Protein AF-A0A1B9MBT5-F1 (afdb_monomer)

Sequence (160 aa):
METIFEVNYQNPIGDIDDDIDDELTPFQYALEELRRYAEPEFYIKLKGDYRVHFYIYADITACYEDIVKSVKRVKNNWAGKDDIWFCEQGSDFYFYYEIKDKGVELEYKKGPDVGIYNGKIPDMKLFISKLEYIQVWETLFKELSTLIEEKLNKKINLPF

Structure (mmCIF, N/CA/C/O backbone):
data_AF-A0A1B9MBT5-F1
#
_entry.id   AF-A0A1B9MBT5-F1
#
loop_
_atom_site.group_PDB
_atom_site.id
_atom_site.type_symbol
_atom_site.label_atom_id
_atom_site.label_alt_id
_a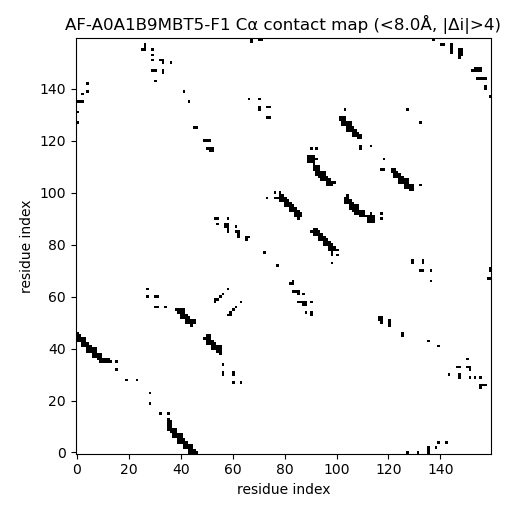tom_site.label_comp_id
_atom_site.label_asym_id
_atom_site.label_entity_id
_atom_site.label_seq_id
_atom_site.pdbx_PDB_ins_code
_atom_site.Cartn_x
_atom_site.Cartn_y
_atom_site.Cartn_z
_atom_site.occupancy
_atom_site.B_iso_or_equiv
_atom_site.auth_seq_id
_atom_site.auth_comp_id
_atom_site.auth_asym_id
_atom_site.auth_atom_id
_atom_site.pdbx_PDB_model_num
ATOM 1 N N . MET A 1 1 ? 4.391 -0.056 13.239 1.00 84.38 1 MET A N 1
ATOM 2 C CA . MET A 1 1 ? 4.566 -0.858 12.027 1.00 84.38 1 MET A CA 1
ATOM 3 C C . MET A 1 1 ? 5.858 -0.394 11.420 1.00 84.38 1 MET A C 1
ATOM 5 O O . MET A 1 1 ? 6.104 0.804 11.355 1.00 84.38 1 MET A O 1
ATOM 9 N N . GLU A 1 2 ? 6.707 -1.344 11.084 1.00 87.31 2 GLU A N 1
ATOM 10 C CA . GLU A 1 2 ? 7.988 -1.093 10.435 1.00 87.31 2 GLU A CA 1
ATOM 11 C C . GLU A 1 2 ? 7.857 -1.586 8.997 1.00 87.31 2 GLU A C 1
ATOM 13 O O . GLU A 1 2 ? 7.263 -2.642 8.772 1.00 87.31 2 GLU A O 1
ATOM 18 N N . THR A 1 3 ? 8.353 -0.816 8.036 1.00 90.44 3 THR A N 1
ATOM 19 C CA . THR A 1 3 ? 8.375 -1.214 6.628 1.00 90.44 3 THR A CA 1
ATOM 20 C C . THR A 1 3 ? 9.780 -1.614 6.235 1.00 90.44 3 THR A C 1
ATOM 22 O O . THR A 1 3 ? 10.740 -0.951 6.624 1.00 90.44 3 THR A O 1
ATOM 25 N N . ILE A 1 4 ? 9.896 -2.671 5.442 1.00 91.25 4 ILE A N 1
ATOM 26 C CA . ILE A 1 4 ? 11.162 -3.131 4.879 1.00 91.25 4 ILE A CA 1
ATOM 27 C C . ILE A 1 4 ? 10.973 -3.148 3.367 1.00 91.25 4 ILE A C 1
ATOM 29 O O . ILE A 1 4 ? 9.991 -3.709 2.883 1.00 91.25 4 ILE A O 1
ATOM 33 N N . PHE A 1 5 ? 11.883 -2.498 2.651 1.00 92.25 5 PHE A N 1
ATOM 34 C CA . PHE A 1 5 ? 11.887 -2.429 1.197 1.00 92.25 5 PHE A CA 1
ATOM 35 C C . PHE A 1 5 ? 13.235 -2.952 0.707 1.00 92.25 5 PHE A C 1
ATOM 37 O O . PHE A 1 5 ? 14.279 -2.384 1.030 1.00 92.25 5 PHE A O 1
ATOM 44 N N . GLU A 1 6 ? 13.212 -4.072 -0.004 1.00 90.75 6 GLU A N 1
ATOM 45 C CA . GLU A 1 6 ? 14.402 -4.753 -0.512 1.00 90.75 6 GLU A CA 1
ATOM 46 C C . GLU A 1 6 ? 14.350 -4.725 -2.036 1.00 90.75 6 GLU A C 1
ATOM 48 O O . GLU A 1 6 ? 13.319 -5.031 -2.621 1.00 90.75 6 GLU A O 1
ATOM 53 N N . VAL A 1 7 ? 15.440 -4.328 -2.696 1.00 89.31 7 VAL A N 1
ATOM 54 C CA . VAL A 1 7 ? 15.477 -4.198 -4.160 1.00 89.31 7 VAL A CA 1
ATOM 55 C C . VAL A 1 7 ? 16.476 -5.182 -4.738 1.00 89.31 7 VAL A C 1
ATOM 57 O O . VAL A 1 7 ? 17.683 -5.045 -4.529 1.00 89.31 7 VAL A O 1
ATOM 60 N N . ASN A 1 8 ? 15.978 -6.128 -5.531 1.00 87.69 8 ASN A N 1
ATOM 61 C CA . ASN A 1 8 ? 16.812 -7.016 -6.326 1.00 87.69 8 ASN A CA 1
ATOM 62 C C . ASN A 1 8 ? 16.890 -6.484 -7.758 1.00 87.69 8 ASN A C 1
ATOM 64 O O . ASN A 1 8 ? 15.897 -6.470 -8.479 1.00 87.69 8 ASN A O 1
ATOM 68 N N . TYR A 1 9 ? 18.061 -6.005 -8.180 1.00 87.62 9 TYR A N 1
ATOM 69 C CA . TYR A 1 9 ? 18.252 -5.542 -9.555 1.00 87.62 9 TYR A CA 1
ATOM 70 C C . TYR A 1 9 ? 18.433 -6.710 -10.513 1.00 87.62 9 TYR A C 1
ATOM 72 O O . TYR A 1 9 ? 19.142 -7.669 -10.204 1.00 87.62 9 TYR A O 1
ATOM 80 N N . GLN A 1 10 ? 17.883 -6.566 -11.714 1.00 83.75 10 GLN A N 1
ATOM 81 C CA . GLN A 1 10 ? 18.031 -7.558 -12.767 1.00 83.75 10 GLN A CA 1
ATOM 82 C C . GLN A 1 10 ? 18.357 -6.933 -14.117 1.00 83.75 10 GLN A C 1
ATOM 84 O O . GLN A 1 10 ? 18.128 -5.746 -14.361 1.00 83.75 10 GLN A O 1
ATOM 89 N N . ASN A 1 11 ? 18.945 -7.747 -14.995 1.00 79.75 11 ASN A N 1
ATOM 90 C CA . ASN A 1 11 ? 19.079 -7.371 -16.395 1.00 79.75 11 ASN A CA 1
ATOM 91 C C . ASN A 1 11 ? 17.683 -7.356 -17.028 1.00 79.75 11 ASN A C 1
ATOM 93 O O . ASN A 1 11 ? 16.907 -8.259 -16.723 1.00 79.75 11 ASN A O 1
ATOM 97 N N . PRO A 1 12 ? 17.378 -6.403 -17.926 1.00 76.25 12 PRO A N 1
ATOM 98 C CA . PRO A 1 12 ? 16.087 -6.350 -18.600 1.00 76.25 12 PRO A CA 1
ATOM 99 C C . PRO A 1 12 ? 15.768 -7.675 -19.291 1.00 76.25 12 PRO A C 1
ATOM 101 O O . PRO A 1 12 ? 16.498 -8.109 -20.184 1.00 76.25 12 PRO A O 1
ATOM 104 N N . ILE A 1 13 ? 14.683 -8.315 -18.853 1.00 67.25 13 ILE A N 1
ATOM 105 C CA . ILE A 1 13 ? 14.160 -9.552 -19.432 1.00 67.25 13 ILE A CA 1
ATOM 106 C C . ILE A 1 13 ? 12.984 -9.188 -20.342 1.00 67.25 13 ILE A C 1
ATOM 108 O O . ILE A 1 13 ? 12.040 -8.549 -19.887 1.00 67.25 13 ILE A O 1
ATOM 112 N N . GLY A 1 14 ? 13.046 -9.609 -21.609 1.00 65.12 14 GLY A N 1
ATOM 113 C CA . GLY A 1 14 ? 11.941 -9.490 -22.567 1.00 65.12 14 GLY A CA 1
ATOM 114 C C . GLY A 1 14 ? 11.575 -8.058 -22.968 1.00 65.12 14 GLY A C 1
ATOM 115 O O . GLY A 1 14 ? 12.214 -7.088 -22.546 1.00 65.12 14 GLY A O 1
ATOM 116 N N . ASP A 1 15 ? 10.554 -7.946 -23.814 1.00 60.31 15 ASP A N 1
ATOM 117 C CA . ASP A 1 15 ? 9.872 -6.689 -24.130 1.00 60.31 15 ASP A CA 1
ATOM 118 C C . ASP A 1 15 ? 8.811 -6.376 -23.060 1.00 60.31 15 ASP A C 1
ATOM 120 O O . ASP A 1 15 ? 8.490 -7.229 -22.232 1.00 60.31 15 ASP A O 1
ATOM 124 N N . ILE A 1 16 ? 8.337 -5.126 -23.016 1.00 64.12 16 ILE A N 1
ATOM 125 C CA . ILE A 1 16 ? 7.160 -4.783 -22.201 1.00 64.12 16 ILE A CA 1
ATOM 126 C C . ILE A 1 16 ? 5.999 -5.616 -22.748 1.00 64.12 16 ILE A C 1
ATOM 128 O O . ILE A 1 16 ? 5.914 -5.779 -23.961 1.00 64.12 16 ILE A O 1
ATOM 132 N N . ASP A 1 17 ? 5.163 -6.173 -21.872 1.00 60.34 17 ASP A N 1
ATOM 133 C CA . ASP A 1 17 ? 3.951 -6.853 -22.322 1.00 60.34 17 ASP A CA 1
ATOM 134 C C . ASP A 1 17 ? 3.127 -5.867 -23.164 1.00 60.34 17 ASP A C 1
ATOM 136 O O . ASP A 1 17 ? 2.778 -4.787 -22.688 1.00 60.34 17 ASP A O 1
ATOM 140 N N . ASP A 1 18 ? 2.885 -6.186 -24.435 1.00 56.16 18 ASP A N 1
ATOM 141 C CA . ASP A 1 18 ? 2.123 -5.305 -25.326 1.00 56.16 18 ASP A CA 1
ATOM 142 C C . ASP A 1 18 ? 0.642 -5.224 -24.893 1.00 56.16 18 ASP A C 1
ATOM 144 O O . ASP A 1 18 ? -0.076 -4.334 -25.347 1.00 56.16 18 ASP A O 1
ATOM 148 N N . ASP A 1 19 ? 0.211 -6.107 -23.981 1.00 58.59 19 ASP A N 1
ATOM 149 C CA . ASP A 1 19 ? -1.137 -6.179 -23.414 1.00 58.59 19 ASP A CA 1
ATOM 150 C C . ASP A 1 19 ? -1.272 -5.434 -22.062 1.00 58.59 19 ASP A C 1
ATOM 152 O O . ASP A 1 19 ? -2.140 -5.771 -21.251 1.00 58.59 19 ASP A O 1
ATOM 156 N N . ILE A 1 20 ? -0.434 -4.423 -21.772 1.00 66.38 20 ILE A N 1
ATOM 157 C CA . ILE A 1 20 ? -0.670 -3.575 -20.590 1.00 66.38 20 ILE A CA 1
ATOM 158 C C . ILE A 1 20 ? -2.024 -2.870 -20.730 1.00 66.38 20 ILE A C 1
ATOM 160 O O . ILE A 1 20 ? -2.256 -2.130 -21.682 1.00 66.38 20 ILE A O 1
ATOM 164 N N . ASP A 1 21 ? -2.874 -3.065 -19.723 1.00 65.62 21 ASP A N 1
ATOM 165 C CA . ASP A 1 21 ? -4.208 -2.480 -19.622 1.00 65.62 21 ASP A CA 1
ATOM 166 C C . ASP A 1 21 ? -4.191 -0.949 -19.816 1.00 65.62 21 ASP A C 1
ATOM 168 O O . ASP A 1 21 ? -3.487 -0.221 -19.108 1.00 65.62 21 ASP A O 1
ATOM 172 N N . ASP A 1 22 ? -4.992 -0.472 -20.774 1.00 67.62 22 ASP A N 1
ATOM 173 C CA . ASP A 1 22 ? -5.180 0.943 -21.121 1.00 67.62 22 ASP A CA 1
ATOM 174 C C . ASP A 1 22 ? -5.743 1.789 -19.958 1.00 67.62 22 ASP A C 1
ATOM 176 O O . ASP A 1 22 ? -5.686 3.023 -19.992 1.00 67.62 22 ASP A O 1
ATOM 180 N N . GLU A 1 23 ? -6.295 1.149 -18.923 1.00 79.75 23 GLU A N 1
ATOM 181 C CA . GLU A 1 23 ? -6.905 1.811 -17.766 1.00 79.75 23 GLU A CA 1
ATOM 182 C C . GLU A 1 23 ? -5.910 2.132 -16.633 1.00 79.75 23 GLU A C 1
ATOM 184 O O . GLU A 1 23 ? -6.276 2.800 -15.660 1.00 79.75 23 GLU A O 1
ATOM 189 N N . LEU A 1 24 ? -4.639 1.723 -16.743 1.00 86.44 24 LEU A N 1
ATOM 190 C CA . LEU A 1 24 ? -3.653 1.976 -15.691 1.00 86.44 24 LEU A CA 1
ATOM 191 C C . LEU A 1 24 ? -3.348 3.473 -15.510 1.00 86.44 24 LEU A C 1
ATOM 193 O O . LEU A 1 24 ? -3.194 4.263 -16.444 1.00 86.44 24 LEU A O 1
ATOM 197 N N . THR A 1 25 ? -3.166 3.889 -14.257 1.00 90.44 25 THR A N 1
ATOM 198 C CA . THR A 1 25 ? -2.653 5.234 -13.969 1.00 90.44 25 THR A CA 1
ATOM 199 C C . THR A 1 25 ? -1.188 5.376 -14.405 1.00 90.44 25 THR A C 1
ATOM 201 O O . THR A 1 25 ? -0.458 4.384 -14.466 1.00 90.44 25 THR A O 1
ATOM 204 N N . PRO A 1 26 ? -0.669 6.607 -14.604 1.00 91.44 26 PRO A N 1
ATOM 205 C CA . PRO A 1 26 ? 0.748 6.813 -14.920 1.00 91.44 26 PRO A CA 1
ATOM 206 C C . PRO A 1 26 ? 1.719 6.178 -13.913 1.00 91.44 26 PRO A C 1
ATOM 208 O O . PRO A 1 26 ? 2.834 5.816 -14.281 1.00 91.44 26 PRO A O 1
ATOM 211 N N . PHE A 1 27 ? 1.307 6.044 -12.646 1.00 92.81 27 PHE A N 1
ATOM 212 C CA . PHE A 1 27 ? 2.099 5.352 -11.632 1.00 92.81 27 PHE A CA 1
ATOM 213 C C . PHE A 1 27 ? 2.110 3.839 -11.861 1.00 92.81 27 PHE A C 1
ATOM 215 O O . PHE A 1 27 ? 3.184 3.248 -11.850 1.00 92.81 27 PHE A O 1
ATOM 222 N N . GLN A 1 28 ? 0.948 3.223 -12.095 1.00 92.19 28 GLN A N 1
ATOM 223 C CA . GLN A 1 28 ? 0.850 1.787 -12.374 1.00 92.19 28 GLN A CA 1
ATOM 224 C C . GLN A 1 28 ? 1.595 1.412 -13.662 1.00 92.19 28 GLN A C 1
ATOM 226 O O . GLN A 1 28 ? 2.371 0.466 -13.651 1.00 92.19 28 GLN A O 1
ATOM 231 N N . TYR A 1 29 ? 1.486 2.213 -14.726 1.00 91.25 29 TYR A N 1
ATOM 232 C CA . TYR A 1 29 ? 2.285 2.017 -15.941 1.00 91.25 29 TYR A CA 1
ATOM 233 C C . TYR A 1 29 ? 3.791 2.034 -15.675 1.00 91.25 29 TYR A C 1
ATOM 235 O O . TYR A 1 29 ? 4.527 1.165 -16.134 1.00 91.25 29 TYR A O 1
ATOM 243 N N . ALA A 1 30 ? 4.269 3.032 -14.927 1.00 92.19 30 ALA A N 1
ATOM 244 C CA . ALA A 1 30 ? 5.684 3.118 -14.590 1.00 92.19 30 ALA A CA 1
ATOM 245 C C . ALA A 1 30 ? 6.134 1.957 -13.687 1.00 92.19 30 ALA A C 1
ATOM 247 O O . ALA A 1 30 ? 7.287 1.533 -13.764 1.00 92.19 30 ALA A O 1
ATOM 248 N N . LEU A 1 31 ? 5.234 1.432 -12.851 1.00 92.00 31 LEU A N 1
ATOM 249 C CA . LEU A 1 31 ? 5.487 0.251 -12.037 1.00 92.00 31 LEU A CA 1
ATOM 250 C C . LEU A 1 31 ? 5.631 -1.008 -12.906 1.00 92.00 31 LEU A C 1
ATOM 252 O O . LEU A 1 31 ? 6.598 -1.744 -12.727 1.00 92.00 31 LEU A O 1
ATOM 256 N N . GLU A 1 32 ? 4.757 -1.212 -13.892 1.00 90.19 32 GLU A N 1
ATOM 257 C CA . GLU A 1 32 ? 4.870 -2.336 -14.833 1.00 90.19 32 GLU A CA 1
ATOM 258 C C . GLU A 1 32 ? 6.148 -2.261 -15.678 1.00 90.19 32 GLU A C 1
ATOM 260 O O . GLU A 1 32 ? 6.869 -3.248 -15.821 1.00 90.19 32 GLU A O 1
ATOM 265 N N . GLU A 1 33 ? 6.523 -1.076 -16.164 1.00 90.25 33 GLU A N 1
ATOM 266 C CA . GLU A 1 33 ? 7.801 -0.905 -16.865 1.00 90.25 33 GLU A CA 1
ATOM 267 C C . GLU A 1 33 ? 9.014 -1.199 -15.968 1.00 90.25 33 GLU A C 1
ATOM 269 O O . GLU A 1 33 ? 10.020 -1.753 -16.429 1.00 90.25 33 GLU A O 1
ATOM 274 N N . LEU A 1 34 ? 8.932 -0.841 -14.681 1.00 91.81 34 LEU A N 1
ATOM 275 C CA . LEU A 1 34 ? 10.013 -1.045 -13.722 1.00 91.81 34 LEU A CA 1
ATOM 276 C C . LEU A 1 34 ? 10.324 -2.535 -13.516 1.00 91.81 34 LEU A C 1
ATOM 278 O O . LEU A 1 34 ? 11.483 -2.869 -13.256 1.00 91.81 34 LEU A O 1
ATOM 282 N N . ARG A 1 35 ? 9.340 -3.425 -13.688 1.00 90.00 35 ARG A N 1
ATOM 283 C CA . ARG A 1 35 ? 9.484 -4.888 -13.561 1.00 90.00 35 ARG A CA 1
ATOM 284 C C . ARG A 1 35 ? 10.627 -5.472 -14.383 1.00 90.00 35 ARG A C 1
ATOM 286 O O . ARG A 1 35 ? 11.228 -6.477 -14.010 1.00 90.00 35 ARG A O 1
ATOM 293 N N . ARG A 1 36 ? 10.996 -4.814 -15.482 1.00 87.31 36 ARG A N 1
ATOM 294 C CA . ARG A 1 36 ? 12.133 -5.225 -16.317 1.00 87.31 36 ARG A CA 1
ATOM 295 C C . ARG A 1 36 ? 13.473 -5.055 -15.604 1.00 87.31 36 ARG A C 1
ATOM 297 O O . ARG A 1 36 ? 14.412 -5.780 -15.893 1.00 87.31 36 ARG A O 1
ATOM 304 N N . TYR A 1 37 ? 13.587 -4.099 -14.692 1.00 90.25 37 TYR A N 1
ATOM 305 C CA . TYR A 1 37 ? 14.871 -3.654 -14.145 1.00 90.25 37 TYR A CA 1
ATOM 306 C C . TYR A 1 37 ? 15.080 -4.045 -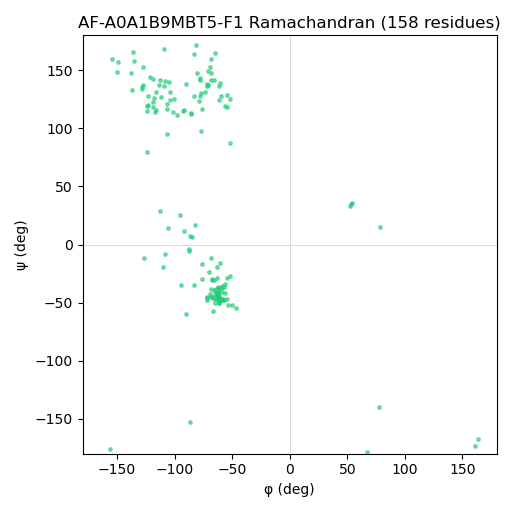12.684 1.00 90.25 37 TYR A C 1
ATOM 308 O O . TYR A 1 37 ? 16.218 -4.031 -12.199 1.00 90.25 37 TYR A O 1
ATOM 316 N N . ALA A 1 38 ? 14.002 -4.359 -11.971 1.00 90.31 38 ALA A N 1
ATOM 317 C CA . ALA A 1 38 ? 14.050 -4.706 -10.565 1.00 90.31 38 ALA A CA 1
ATOM 318 C C . ALA A 1 38 ? 12.941 -5.694 -10.191 1.00 90.31 38 ALA A C 1
ATOM 320 O O . ALA A 1 38 ? 11.908 -5.762 -10.844 1.00 90.31 38 ALA A O 1
ATOM 321 N N . GLU A 1 39 ? 13.169 -6.417 -9.102 1.00 88.69 39 GLU A N 1
ATOM 322 C CA . GLU A 1 39 ? 12.174 -7.186 -8.361 1.00 88.69 39 GLU A CA 1
ATOM 323 C C . GLU A 1 39 ? 12.209 -6.708 -6.906 1.00 88.69 39 GLU A C 1
ATOM 325 O O . GLU A 1 39 ? 12.907 -7.290 -6.069 1.00 88.69 39 GLU A O 1
ATOM 330 N N . PRO A 1 40 ? 11.563 -5.566 -6.608 1.00 89.00 40 PRO A N 1
ATOM 331 C CA . PRO A 1 40 ? 11.455 -5.084 -5.252 1.00 89.00 40 PRO A CA 1
ATOM 332 C C . PRO A 1 40 ? 10.494 -5.969 -4.459 1.00 89.00 40 PRO A C 1
ATOM 334 O O . PRO A 1 40 ? 9.405 -6.312 -4.922 1.00 89.00 40 PRO A O 1
ATOM 337 N N . GLU A 1 41 ? 10.888 -6.281 -3.236 1.00 89.19 41 GLU A N 1
ATOM 338 C CA . GLU A 1 41 ? 10.041 -6.901 -2.232 1.00 89.19 41 GLU A CA 1
ATOM 339 C C . GLU A 1 41 ? 9.710 -5.869 -1.159 1.00 89.19 41 GLU A C 1
ATOM 341 O O . GLU A 1 41 ? 10.553 -5.066 -0.740 1.00 89.19 41 GLU A O 1
ATOM 346 N N . PHE A 1 42 ? 8.467 -5.895 -0.688 1.00 93.25 42 PHE A N 1
ATOM 347 C CA . PHE A 1 42 ? 8.030 -5.030 0.395 1.00 93.25 42 PHE A CA 1
ATOM 348 C C . PHE A 1 42 ? 7.388 -5.837 1.503 1.00 93.25 42 PHE A C 1
ATOM 350 O O . PHE A 1 42 ? 6.573 -6.731 1.272 1.00 93.25 42 PHE A O 1
ATOM 357 N N . TYR A 1 43 ? 7.743 -5.477 2.729 1.00 94.25 43 TYR A N 1
ATOM 358 C CA . TYR A 1 43 ? 7.226 -6.114 3.918 1.00 94.25 43 TYR A CA 1
ATOM 359 C C . TYR A 1 43 ? 6.684 -5.078 4.891 1.00 94.25 43 TYR A C 1
ATOM 361 O O . TYR A 1 43 ? 7.350 -4.090 5.206 1.00 94.25 43 TYR A O 1
ATOM 369 N N . ILE A 1 44 ? 5.508 -5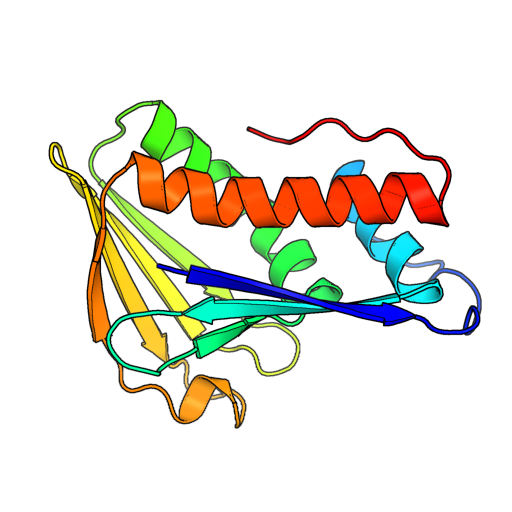.358 5.451 1.00 93.94 44 ILE A N 1
ATOM 370 C CA . ILE A 1 44 ? 4.973 -4.625 6.601 1.00 93.94 44 ILE A CA 1
ATOM 371 C C . ILE A 1 44 ? 5.092 -5.515 7.833 1.00 93.94 44 ILE A C 1
ATOM 373 O O . ILE A 1 44 ? 4.446 -6.562 7.937 1.00 93.94 44 ILE A O 1
ATOM 377 N N . LYS A 1 45 ? 5.892 -5.082 8.807 1.00 92.62 45 LYS A N 1
ATOM 3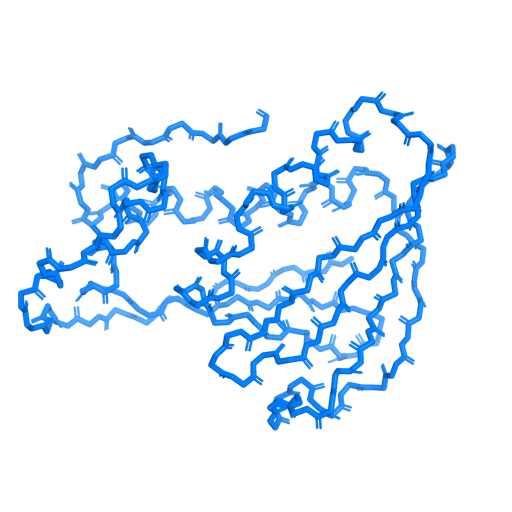78 C CA . LYS A 1 45 ? 5.958 -5.706 10.127 1.00 92.62 45 LYS A CA 1
ATOM 379 C C . LYS A 1 45 ? 4.731 -5.308 10.951 1.00 92.62 45 LYS A C 1
ATOM 381 O O . LYS A 1 45 ? 4.542 -4.131 11.285 1.00 92.62 45 LYS A O 1
ATOM 386 N N . LEU A 1 46 ? 3.926 -6.310 11.299 1.00 88.75 46 LEU A N 1
ATOM 387 C CA . LEU A 1 46 ? 2.775 -6.184 12.193 1.00 88.75 46 LEU A CA 1
ATOM 388 C C . LEU A 1 46 ? 3.217 -6.333 13.664 1.00 88.75 46 LEU A C 1
ATOM 390 O O . LEU A 1 46 ? 4.346 -6.011 14.035 1.00 88.75 46 LEU A O 1
ATOM 394 N N . LYS A 1 47 ? 2.318 -6.795 14.543 1.00 84.06 47 LYS A N 1
ATOM 395 C CA . LYS A 1 47 ? 2.624 -7.060 15.955 1.00 84.06 47 LYS A CA 1
ATOM 396 C C . LYS A 1 47 ? 3.506 -8.309 16.098 1.00 84.06 47 LYS A C 1
ATOM 398 O O . LYS A 1 47 ? 3.214 -9.345 15.507 1.00 84.06 47 LYS A O 1
ATOM 403 N N . GLY A 1 48 ? 4.526 -8.241 16.957 1.00 82.44 48 GLY A N 1
ATOM 404 C CA . GLY A 1 48 ? 5.504 -9.325 17.122 1.00 82.44 48 GLY A CA 1
ATOM 405 C C . GLY A 1 48 ? 6.519 -9.327 15.978 1.00 82.44 48 GLY A C 1
ATOM 406 O O . GLY A 1 48 ? 6.935 -8.256 15.550 1.00 82.44 48 GLY A O 1
ATOM 407 N N . ASP A 1 49 ? 6.892 -10.509 15.478 1.00 84.31 49 ASP A N 1
ATOM 408 C CA . ASP A 1 49 ? 7.816 -10.670 14.339 1.00 84.31 49 ASP A CA 1
ATOM 409 C C . ASP A 1 49 ? 7.125 -11.094 13.033 1.00 84.31 49 ASP A C 1
ATOM 411 O O . ASP A 1 49 ? 7.786 -11.479 12.070 1.00 84.31 49 ASP A O 1
ATOM 415 N N . TYR A 1 50 ? 5.794 -10.991 12.970 1.00 93.00 50 TYR A N 1
ATOM 416 C CA . TYR A 1 50 ? 5.043 -11.276 11.750 1.00 93.00 50 TYR A CA 1
ATOM 417 C C . TYR A 1 50 ? 5.228 -10.167 10.712 1.00 93.00 50 TYR A C 1
ATOM 419 O O . TYR A 1 50 ? 5.070 -8.980 11.015 1.00 93.00 50 TYR A O 1
ATOM 427 N N . ARG A 1 51 ? 5.541 -10.571 9.480 1.00 93.25 51 ARG A N 1
ATOM 428 C CA . ARG A 1 51 ? 5.764 -9.690 8.332 1.00 93.25 51 ARG A CA 1
ATOM 429 C C . ARG A 1 51 ? 4.833 -10.104 7.209 1.00 93.25 51 ARG A C 1
ATOM 431 O O . ARG A 1 51 ? 4.926 -11.240 6.757 1.00 93.25 51 ARG A O 1
ATOM 438 N N . VAL A 1 52 ? 3.961 -9.196 6.789 1.00 93.62 52 VAL A N 1
ATOM 439 C CA . VAL A 1 52 ? 3.161 -9.378 5.575 1.00 93.62 52 VAL A CA 1
ATOM 440 C C . VAL A 1 52 ? 4.055 -9.049 4.396 1.00 93.62 52 VAL A C 1
ATOM 442 O O . VAL A 1 52 ? 4.625 -7.960 4.367 1.00 93.62 52 VAL A O 1
ATOM 445 N N . HIS A 1 53 ? 4.204 -9.997 3.482 1.00 93.56 53 HIS A N 1
ATOM 446 C CA . HIS A 1 53 ? 4.933 -9.845 2.232 1.00 93.56 53 HIS A CA 1
ATOM 447 C C . HIS A 1 53 ? 3.991 -9.360 1.128 1.00 93.56 53 HIS A C 1
ATOM 449 O O . HIS A 1 53 ? 2.874 -9.870 1.026 1.00 93.56 53 HIS A O 1
ATOM 455 N N . PHE A 1 54 ? 4.461 -8.417 0.315 1.00 92.19 54 PHE A N 1
ATOM 456 C CA . PHE A 1 54 ? 3.768 -7.898 -0.858 1.00 92.19 54 PHE A CA 1
ATOM 457 C C . PHE A 1 54 ? 4.599 -8.166 -2.110 1.00 92.19 54 PHE A C 1
ATOM 459 O O . PHE A 1 54 ? 5.729 -7.681 -2.225 1.00 92.19 54 PHE A O 1
ATOM 466 N N . TYR A 1 55 ? 4.011 -8.871 -3.072 1.00 89.00 55 TYR A N 1
ATOM 467 C CA . TYR A 1 55 ? 4.543 -8.984 -4.424 1.00 89.00 55 TYR A CA 1
ATOM 468 C C . TYR A 1 55 ? 4.227 -7.695 -5.173 1.00 89.00 55 TYR A C 1
ATOM 470 O O . TYR A 1 55 ? 3.123 -7.530 -5.677 1.00 89.00 55 TYR A O 1
ATOM 478 N N . ILE A 1 56 ? 5.188 -6.772 -5.248 1.00 90.62 56 ILE A N 1
ATOM 479 C CA . ILE A 1 56 ? 4.962 -5.394 -5.709 1.00 90.62 56 ILE A CA 1
ATOM 480 C C . ILE A 1 56 ? 4.132 -5.301 -6.997 1.00 90.62 56 ILE A C 1
ATOM 482 O O . ILE A 1 56 ? 3.100 -4.640 -7.006 1.00 90.62 56 ILE A O 1
ATOM 486 N N . TYR A 1 57 ? 4.541 -5.988 -8.060 1.00 89.56 57 TYR A N 1
ATOM 487 C CA . TYR A 1 57 ? 3.871 -5.890 -9.363 1.00 89.56 57 TYR A CA 1
ATOM 488 C C . TYR A 1 57 ? 2.487 -6.537 -9.399 1.00 89.56 57 TYR A C 1
ATOM 490 O O . TYR A 1 57 ? 1.662 -6.190 -10.226 1.00 89.56 57 TYR A O 1
ATOM 498 N N . ALA A 1 58 ? 2.224 -7.487 -8.509 1.00 87.19 58 ALA A N 1
ATOM 499 C CA . ALA A 1 58 ? 0.938 -8.160 -8.442 1.00 87.19 58 ALA A CA 1
ATOM 500 C C . ALA A 1 58 ? 0.002 -7.400 -7.496 1.00 87.19 58 ALA A C 1
ATOM 502 O O . ALA A 1 58 ? -1.017 -6.851 -7.897 1.00 87.19 58 ALA A O 1
ATOM 503 N N . ASP A 1 59 ? 0.424 -7.290 -6.242 1.00 89.88 59 ASP A N 1
ATOM 504 C CA . ASP A 1 59 ? -0.359 -6.752 -5.141 1.00 89.88 59 ASP A CA 1
ATOM 505 C C . ASP A 1 59 ? -0.542 -5.242 -5.245 1.00 89.88 59 ASP A C 1
ATOM 507 O O . ASP A 1 59 ? -1.635 -4.725 -5.027 1.00 89.88 59 ASP A O 1
ATOM 511 N N . ILE A 1 60 ? 0.524 -4.502 -5.557 1.00 91.94 60 ILE A N 1
ATOM 512 C CA . ILE A 1 60 ? 0.471 -3.036 -5.526 1.00 91.94 60 ILE A CA 1
ATOM 513 C C . ILE A 1 60 ? -0.117 -2.486 -6.818 1.00 91.94 60 ILE A C 1
ATOM 515 O O . ILE A 1 60 ? -0.850 -1.501 -6.749 1.00 91.94 60 ILE A O 1
ATOM 519 N N . THR A 1 61 ? 0.141 -3.118 -7.969 1.00 90.44 61 THR A N 1
ATOM 520 C CA . THR A 1 61 ? -0.525 -2.736 -9.222 1.00 90.44 61 THR A CA 1
ATOM 521 C C . THR A 1 61 ? -2.030 -3.000 -9.136 1.00 90.44 61 THR A C 1
ATOM 523 O O . THR A 1 61 ? -2.804 -2.076 -9.399 1.00 90.44 61 THR A O 1
ATOM 526 N N . ALA A 1 62 ? -2.453 -4.201 -8.716 1.00 89.25 62 ALA A N 1
ATOM 527 C CA . ALA A 1 62 ? -3.869 -4.577 -8.672 1.00 89.25 62 ALA A CA 1
ATOM 528 C C . ALA A 1 62 ? -4.656 -3.818 -7.594 1.00 89.25 62 ALA A C 1
ATOM 530 O O . ALA A 1 62 ? -5.750 -3.323 -7.851 1.00 89.25 62 ALA A O 1
ATOM 531 N N . CYS A 1 63 ? -4.091 -3.657 -6.393 1.00 93.62 63 CYS A N 1
ATOM 532 C CA . CYS A 1 63 ? -4.776 -2.990 -5.281 1.00 93.62 63 CYS A CA 1
ATOM 533 C C . CYS A 1 63 ? -4.493 -1.481 -5.205 1.00 93.62 63 CYS A C 1
ATOM 535 O O . CYS A 1 63 ? -4.806 -0.848 -4.192 1.00 93.62 63 CYS A O 1
ATOM 537 N N . TYR A 1 64 ? -3.888 -0.890 -6.242 1.00 94.56 64 TYR A N 1
ATOM 538 C CA . TYR A 1 64 ? -3.462 0.512 -6.255 1.00 94.56 64 TYR A CA 1
ATOM 539 C C . TYR A 1 64 ? -4.583 1.465 -5.825 1.00 94.56 64 TYR A C 1
ATOM 541 O O . TYR A 1 64 ? -4.399 2.278 -4.914 1.00 94.56 64 TYR A O 1
ATOM 549 N N . GLU A 1 65 ? -5.758 1.359 -6.449 1.00 94.50 65 GLU A N 1
ATOM 550 C CA . GLU A 1 65 ? -6.867 2.279 -6.193 1.00 94.50 65 GLU A CA 1
ATOM 551 C C . GLU A 1 65 ? -7.393 2.164 -4.763 1.00 94.50 65 GLU A C 1
ATOM 553 O O . GLU A 1 65 ? -7.638 3.184 -4.110 1.00 94.50 65 GLU A O 1
ATOM 558 N N . ASP A 1 66 ? -7.511 0.943 -4.244 1.00 96.81 66 ASP A N 1
ATOM 559 C CA . ASP A 1 66 ? -7.985 0.695 -2.886 1.00 96.81 66 ASP A CA 1
ATOM 560 C C . ASP A 1 66 ? -6.983 1.177 -1.835 1.00 96.81 66 ASP A C 1
ATOM 562 O O . ASP A 1 66 ? -7.381 1.809 -0.848 1.00 96.81 66 ASP A O 1
ATOM 566 N N . ILE A 1 67 ? -5.679 1.002 -2.076 1.00 97.12 67 ILE A N 1
ATOM 567 C CA . ILE A 1 67 ? -4.629 1.582 -1.232 1.00 97.12 67 ILE A CA 1
ATOM 568 C C . ILE A 1 67 ? -4.728 3.113 -1.246 1.00 97.12 67 ILE A C 1
ATOM 570 O O . ILE A 1 67 ? -4.800 3.737 -0.182 1.00 97.12 67 ILE A O 1
ATOM 574 N N . VAL A 1 68 ? -4.806 3.738 -2.425 1.00 97.12 68 VAL A N 1
ATOM 575 C CA . VAL A 1 68 ? -4.935 5.200 -2.572 1.00 97.12 68 VAL A CA 1
ATOM 576 C C . VAL A 1 68 ? -6.171 5.735 -1.857 1.00 97.12 68 VAL A C 1
ATOM 578 O O . VAL A 1 68 ? -6.101 6.713 -1.101 1.00 97.12 68 VAL A O 1
ATOM 581 N N . LYS A 1 69 ? -7.310 5.078 -2.056 1.00 97.50 69 LYS A N 1
ATOM 582 C CA . LYS A 1 69 ? -8.589 5.402 -1.426 1.00 97.50 69 LYS A CA 1
ATOM 583 C C . LYS A 1 69 ? -8.517 5.266 0.092 1.00 97.50 69 LYS A C 1
ATOM 585 O O . LYS A 1 69 ? -8.999 6.158 0.796 1.00 97.50 69 LYS A O 1
ATOM 590 N N . SER A 1 70 ? -7.890 4.208 0.605 1.00 97.94 70 SER A N 1
ATOM 591 C CA . SER A 1 70 ? -7.724 3.988 2.045 1.00 97.94 70 SER A CA 1
ATOM 592 C C . SER A 1 70 ? -6.934 5.123 2.707 1.00 97.94 70 SER A C 1
ATOM 594 O O . SER A 1 70 ? -7.394 5.714 3.687 1.00 97.94 70 SER A O 1
ATOM 596 N N . VAL A 1 71 ? -5.808 5.535 2.116 1.00 97.75 71 VAL A N 1
ATOM 597 C CA . VAL A 1 71 ? -4.965 6.620 2.637 1.00 97.75 71 VAL A CA 1
ATOM 598 C C . VAL A 1 71 ? -5.702 7.955 2.581 1.00 97.75 71 VAL A C 1
ATOM 600 O O . VAL A 1 71 ? -5.721 8.688 3.574 1.00 97.75 71 VAL A O 1
ATOM 603 N N . LYS A 1 72 ? -6.371 8.262 1.461 1.00 97.50 72 LYS A N 1
ATOM 604 C CA . LYS A 1 72 ? -7.183 9.483 1.317 1.00 97.50 72 LYS A CA 1
ATOM 605 C C . LYS A 1 72 ? -8.291 9.555 2.364 1.00 97.50 72 LYS A C 1
ATOM 607 O O . LYS A 1 72 ? -8.520 10.617 2.941 1.00 97.50 72 LYS A O 1
ATOM 612 N N . ARG A 1 73 ? -8.956 8.437 2.667 1.00 97.44 73 ARG A N 1
ATOM 613 C CA . ARG A 1 73 ? -9.971 8.374 3.729 1.00 97.44 73 ARG A CA 1
ATOM 614 C C . ARG A 1 73 ? -9.390 8.668 5.106 1.00 97.44 73 ARG A C 1
ATOM 616 O O . ARG A 1 73 ? -9.995 9.445 5.844 1.00 97.44 73 ARG A O 1
ATOM 623 N N . VAL A 1 74 ? -8.219 8.116 5.432 1.00 97.25 74 VAL A N 1
ATOM 624 C CA . VAL A 1 74 ? -7.542 8.418 6.703 1.00 97.25 74 VAL A CA 1
ATOM 625 C C . VAL A 1 74 ? -7.158 9.898 6.779 1.00 97.25 74 VAL A C 1
ATOM 627 O O . VAL A 1 74 ? -7.469 10.543 7.782 1.00 97.25 74 VAL A O 1
ATOM 630 N N . LYS A 1 75 ? -6.564 10.466 5.717 1.00 96.56 75 LYS A N 1
ATOM 631 C CA . LYS A 1 75 ? -6.210 11.899 5.640 1.00 96.56 75 LYS A CA 1
ATOM 632 C C . LYS A 1 75 ? -7.430 12.813 5.814 1.00 96.56 75 LYS A C 1
ATOM 634 O O . LYS A 1 75 ? -7.342 13.831 6.495 1.00 96.56 75 LYS A O 1
ATOM 639 N N . ASN A 1 76 ? -8.576 12.417 5.265 1.00 96.19 76 ASN A N 1
ATOM 640 C CA . ASN A 1 76 ? -9.829 13.171 5.337 1.00 96.19 76 ASN A CA 1
ATOM 641 C C . ASN A 1 76 ? -10.649 12.908 6.613 1.00 96.19 76 ASN A C 1
ATOM 643 O O . ASN A 1 76 ? -11.774 13.392 6.714 1.00 96.19 76 ASN A O 1
ATOM 647 N N . ASN A 1 77 ? -10.119 12.151 7.583 1.00 94.75 77 ASN A N 1
ATOM 648 C CA . ASN A 1 77 ? -10.830 11.758 8.806 1.00 94.75 77 ASN A CA 1
ATOM 649 C C . ASN A 1 77 ? -12.200 11.106 8.544 1.00 94.75 77 ASN A C 1
ATOM 651 O O . ASN A 1 77 ? -13.128 11.259 9.340 1.00 94.75 77 ASN A O 1
ATOM 655 N N . TRP A 1 78 ? -12.335 10.371 7.438 1.00 97.00 78 TRP A N 1
ATOM 656 C CA . TRP A 1 78 ? -13.537 9.585 7.191 1.00 97.00 78 TRP A CA 1
ATOM 657 C C . TRP A 1 78 ? -13.699 8.533 8.294 1.00 97.00 78 TRP A C 1
ATOM 659 O O . TRP A 1 78 ? -12.725 7.889 8.673 1.00 97.00 78 TRP A O 1
ATOM 669 N N . ALA A 1 79 ? -14.917 8.362 8.805 1.00 96.50 79 ALA A N 1
ATOM 670 C CA . ALA A 1 79 ? -15.227 7.372 9.829 1.00 96.50 79 ALA A CA 1
ATOM 671 C C . ALA A 1 79 ? -16.007 6.212 9.207 1.00 96.50 79 ALA A C 1
ATOM 673 O O . ALA A 1 79 ? -17.096 6.411 8.665 1.00 96.50 79 ALA A O 1
ATOM 674 N N . GLY A 1 80 ? -15.461 5.004 9.300 1.00 96.94 80 GLY A N 1
ATOM 675 C CA . GLY A 1 80 ? -16.095 3.812 8.752 1.00 96.94 80 GLY A CA 1
ATOM 676 C C . GLY A 1 80 ? -15.120 2.661 8.559 1.00 96.94 80 GLY A C 1
ATOM 677 O O . GLY A 1 80 ? -13.959 2.740 8.958 1.00 96.94 80 GLY A O 1
ATOM 678 N N . LYS A 1 81 ? -15.616 1.591 7.938 1.00 97.94 81 LYS A N 1
ATOM 679 C CA . LYS A 1 81 ? -14.868 0.368 7.646 1.00 97.94 81 LYS A CA 1
ATOM 680 C C . LYS A 1 81 ? -14.853 0.072 6.152 1.00 97.94 81 LYS A C 1
ATOM 682 O O . LYS A 1 81 ? -15.853 0.323 5.481 1.00 97.94 81 LYS A O 1
ATOM 687 N N . ASP A 1 82 ? -13.750 -0.465 5.669 1.00 98.31 82 ASP A N 1
ATOM 688 C CA . ASP A 1 82 ? -13.618 -1.028 4.326 1.00 98.31 82 ASP A CA 1
ATOM 689 C C . ASP A 1 82 ? -12.461 -2.041 4.335 1.00 98.31 82 ASP A C 1
ATOM 691 O O . ASP A 1 82 ? -11.871 -2.297 5.392 1.00 98.31 82 ASP A O 1
ATOM 695 N N . ASP A 1 83 ? -12.130 -2.606 3.183 1.00 97.75 83 ASP A N 1
ATOM 696 C CA . ASP A 1 83 ? -11.006 -3.522 3.043 1.00 97.75 83 ASP A CA 1
ATOM 697 C C . ASP A 1 83 ? -10.160 -3.262 1.799 1.00 97.75 83 ASP A C 1
ATOM 699 O O . ASP A 1 83 ? -10.506 -2.466 0.928 1.00 97.75 83 ASP A O 1
ATOM 703 N N . ILE A 1 84 ? -8.980 -3.874 1.802 1.00 97.56 84 ILE A N 1
ATOM 704 C CA . ILE A 1 84 ? -8.134 -4.057 0.630 1.00 97.56 84 ILE A CA 1
ATOM 705 C C . ILE A 1 84 ? -7.913 -5.561 0.525 1.00 97.56 84 ILE A C 1
ATOM 707 O O . ILE A 1 84 ? -7.390 -6.171 1.467 1.00 97.56 84 ILE A O 1
ATOM 711 N N . TRP A 1 85 ? -8.334 -6.150 -0.589 1.00 96.12 85 TRP A N 1
ATOM 712 C CA . TRP A 1 85 ? -8.128 -7.562 -0.877 1.00 96.12 85 TRP A CA 1
ATOM 713 C C . TRP A 1 85 ? -6.966 -7.720 -1.846 1.00 96.12 85 TRP A C 1
ATOM 715 O O . TRP A 1 85 ? -7.048 -7.298 -2.995 1.00 96.12 85 TRP A O 1
ATOM 725 N N . PHE A 1 86 ? -5.897 -8.338 -1.361 1.00 94.31 86 PHE A N 1
ATOM 726 C CA . PHE A 1 86 ? -4.754 -8.742 -2.162 1.00 94.31 86 PHE A CA 1
ATOM 727 C C . PHE A 1 86 ? -5.024 -10.170 -2.616 1.00 94.31 86 PHE A C 1
ATOM 729 O O . PHE A 1 86 ? -5.181 -11.046 -1.772 1.00 94.31 86 PHE A O 1
ATOM 736 N N . CYS A 1 87 ? -5.170 -10.408 -3.917 1.00 89.06 87 CYS A N 1
ATOM 737 C CA 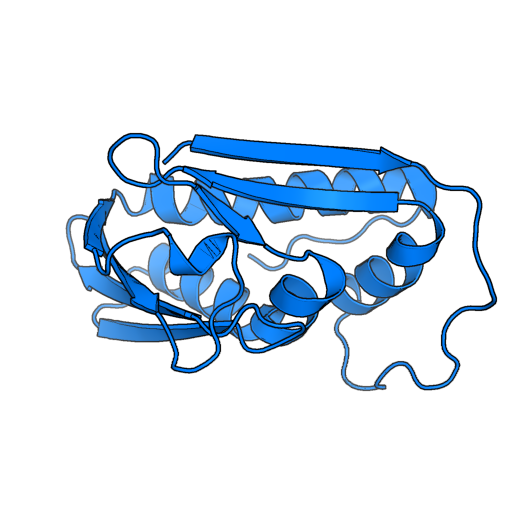. CYS A 1 87 ? -5.566 -11.721 -4.444 1.00 89.06 87 CYS A CA 1
ATOM 738 C C . CYS A 1 87 ? -4.623 -12.270 -5.517 1.00 89.06 87 CYS A C 1
ATOM 740 O O . CYS A 1 87 ? -4.689 -13.455 -5.847 1.00 89.06 87 CYS A O 1
ATOM 742 N N . GLU A 1 88 ? -3.719 -11.441 -6.032 1.00 81.06 88 GLU A N 1
ATOM 743 C CA . GLU A 1 88 ? -2.862 -11.810 -7.148 1.00 81.06 88 GLU A CA 1
ATOM 744 C C . GLU A 1 88 ? -1.667 -12.659 -6.702 1.00 81.06 88 GLU A C 1
ATOM 746 O O . GLU A 1 88 ? -1.143 -12.518 -5.601 1.00 81.06 88 GLU A O 1
ATOM 751 N N . GLN A 1 89 ? -1.221 -13.576 -7.566 1.00 76.75 89 GLN A N 1
ATOM 752 C CA . GLN A 1 89 ? 0.025 -14.347 -7.385 1.00 76.75 89 GLN A CA 1
ATOM 753 C C . GLN A 1 89 ? 0.153 -15.077 -6.027 1.00 76.75 89 GLN A C 1
ATOM 755 O O . GLN A 1 89 ? 1.244 -15.236 -5.478 1.00 76.75 89 GLN A O 1
ATOM 760 N N . GLY A 1 90 ? -0.965 -15.573 -5.488 1.00 74.06 90 GLY A N 1
ATOM 761 C CA . GLY A 1 90 ? -0.977 -16.297 -4.214 1.00 74.06 90 GLY A CA 1
ATOM 762 C C . GLY A 1 90 ? -0.905 -15.387 -2.986 1.00 74.06 90 GLY A C 1
ATOM 763 O O . GLY A 1 90 ? -0.650 -15.871 -1.887 1.00 74.06 90 GLY A O 1
ATOM 764 N N . SER A 1 91 ? -1.149 -14.087 -3.129 1.00 80.31 91 SER A N 1
ATOM 765 C CA . SER A 1 91 ? -1.289 -13.158 -2.006 1.00 80.31 91 SER A CA 1
ATOM 766 C C . SER A 1 91 ? -2.677 -13.147 -1.378 1.00 80.31 91 SER A C 1
ATOM 768 O O . SER A 1 91 ? -2.941 -12.228 -0.636 1.00 80.31 91 SER A O 1
ATOM 770 N N . ASP A 1 92 ? -3.549 -14.135 -1.591 1.00 93.19 92 ASP A N 1
ATOM 771 C CA . ASP A 1 92 ? -4.945 -14.117 -1.119 1.00 93.19 92 ASP A CA 1
ATOM 772 C C . ASP A 1 92 ? -5.111 -13.814 0.394 1.00 93.19 92 ASP A C 1
ATOM 774 O O . ASP A 1 92 ? -5.133 -14.701 1.248 1.00 93.19 92 ASP A O 1
ATOM 778 N N . PHE A 1 93 ? -5.183 -12.533 0.752 1.00 95.50 93 PHE A N 1
ATOM 779 C CA . PHE A 1 93 ? -5.326 -12.015 2.105 1.00 95.50 93 PHE A CA 1
ATOM 780 C C . PHE A 1 93 ? -5.979 -10.636 2.079 1.00 95.50 93 PHE A C 1
ATOM 782 O O . PHE A 1 93 ? -5.965 -9.902 1.094 1.00 95.50 93 PHE A O 1
ATOM 789 N N . TYR A 1 94 ? -6.540 -10.260 3.219 1.00 96.94 94 TYR A N 1
ATOM 790 C CA . TYR A 1 94 ? -7.263 -9.015 3.385 1.00 96.94 94 TYR A CA 1
ATOM 791 C C . TYR A 1 94 ? -6.592 -8.145 4.432 1.00 96.94 94 TYR A C 1
ATOM 793 O O . TYR A 1 94 ? -6.174 -8.623 5.494 1.00 96.94 94 TYR A O 1
ATOM 801 N N . PHE A 1 95 ? -6.598 -6.848 4.163 1.00 97.50 95 PHE A N 1
ATOM 802 C CA . PHE A 1 95 ? -6.493 -5.810 5.173 1.00 97.50 95 PHE A CA 1
ATOM 803 C C . PHE A 1 95 ? -7.852 -5.145 5.352 1.00 97.50 95 PHE A C 1
ATOM 805 O O . PHE A 1 95 ? -8.187 -4.198 4.645 1.00 97.50 95 PHE A O 1
ATOM 812 N N . TYR A 1 96 ? -8.622 -5.608 6.336 1.00 98.31 96 TYR A N 1
ATOM 813 C CA . TYR A 1 96 ? -9.808 -4.876 6.778 1.00 98.31 96 TYR A CA 1
ATOM 814 C C . TYR A 1 96 ? -9.358 -3.711 7.652 1.00 98.31 96 TYR A C 1
ATOM 816 O O . TYR A 1 96 ? -8.574 -3.897 8.583 1.00 98.31 96 TYR A O 1
ATOM 824 N N . TYR A 1 97 ? -9.852 -2.509 7.384 1.00 98.06 97 TYR A N 1
ATOM 825 C CA . TYR A 1 97 ? -9.515 -1.329 8.167 1.00 98.06 97 TYR A CA 1
ATOM 826 C C . TYR A 1 97 ? -10.771 -0.592 8.622 1.00 98.06 97 TYR A C 1
ATOM 828 O O . TYR A 1 97 ? -11.689 -0.334 7.847 1.00 98.06 97 TYR A O 1
ATOM 836 N N . GLU A 1 98 ? -10.802 -0.213 9.896 1.00 98.31 98 GLU A N 1
ATOM 837 C CA . GLU A 1 98 ? -11.828 0.649 10.473 1.00 98.31 98 GLU A CA 1
ATOM 838 C C . GLU A 1 98 ? -11.183 1.945 10.965 1.00 98.31 98 GLU A C 1
ATOM 840 O O . GLU A 1 98 ? -10.385 1.956 11.906 1.00 98.31 98 GLU A O 1
ATOM 845 N N . ILE A 1 99 ? -11.533 3.058 10.324 1.00 98.06 99 ILE A N 1
ATOM 846 C CA . ILE A 1 99 ? -11.026 4.384 10.664 1.00 98.06 99 ILE A CA 1
ATOM 847 C C . ILE A 1 99 ? -11.902 4.950 11.776 1.00 98.06 99 ILE A C 1
ATOM 849 O O . ILE A 1 99 ? -13.087 5.238 11.594 1.00 98.06 99 ILE A O 1
ATOM 853 N N . LYS A 1 100 ? -11.289 5.106 12.947 1.00 95.94 100 LYS A N 1
ATOM 854 C CA . LYS A 1 100 ? -11.889 5.643 14.169 1.00 95.94 100 LYS A CA 1
ATOM 855 C C . LYS A 1 100 ? -11.305 7.024 14.445 1.00 95.94 100 LYS A C 1
ATOM 857 O O . LYS A 1 100 ? -10.299 7.430 13.868 1.00 95.94 100 LYS A O 1
ATOM 862 N N . ASP A 1 101 ? -11.904 7.752 15.380 1.00 91.25 101 ASP A N 1
ATOM 863 C CA . ASP A 1 101 ? -11.426 9.086 15.762 1.00 91.25 101 ASP A CA 1
ATOM 864 C C . ASP A 1 101 ? -9.933 9.075 16.162 1.00 91.25 101 ASP A C 1
ATOM 866 O O . ASP A 1 101 ? -9.119 9.833 15.631 1.00 91.25 101 ASP A O 1
ATOM 870 N N . LYS A 1 102 ? -9.553 8.104 17.003 1.00 90.69 102 LYS A N 1
ATOM 871 C CA . LYS A 1 102 ? -8.219 7.993 17.614 1.00 90.69 102 LYS A CA 1
ATOM 872 C C . LYS A 1 102 ? -7.172 7.229 16.789 1.00 90.69 102 LYS A C 1
ATOM 874 O O . LYS A 1 102 ? -6.026 7.153 17.221 1.00 90.69 102 LYS A O 1
ATOM 879 N N . GLY A 1 103 ? -7.535 6.622 15.659 1.00 96.69 103 GLY A N 1
ATOM 880 C CA . GLY A 1 103 ? -6.635 5.717 14.935 1.00 96.69 103 GLY A CA 1
ATOM 881 C C . GLY A 1 103 ? -7.346 4.837 13.918 1.00 96.69 103 GLY A C 1
ATOM 882 O O . GLY A 1 103 ? -8.512 5.059 13.601 1.00 96.69 103 GLY A O 1
ATOM 883 N N . VAL A 1 104 ? -6.633 3.833 13.424 1.00 98.00 104 VAL A N 1
ATOM 884 C CA . VAL A 1 104 ? -7.149 2.820 12.503 1.00 98.00 104 VAL A CA 1
ATOM 885 C C . VAL A 1 104 ? -7.044 1.464 13.192 1.00 98.00 104 VAL A C 1
ATOM 887 O O . VAL A 1 104 ? -5.980 1.095 13.689 1.00 98.00 104 VAL A O 1
ATOM 890 N N . GLU A 1 105 ? -8.151 0.734 13.262 1.00 97.88 105 GLU A N 1
ATOM 891 C CA . GLU A 1 105 ? -8.119 -0.689 13.591 1.00 97.88 105 GLU A CA 1
ATOM 892 C C . GLU A 1 105 ? -7.883 -1.455 12.293 1.00 97.88 105 GLU A C 1
ATOM 894 O O . GLU A 1 105 ? -8.726 -1.422 11.403 1.00 97.88 105 GLU A O 1
ATOM 899 N N . LEU A 1 106 ? -6.719 -2.085 12.173 1.00 97.56 106 LEU A N 1
ATOM 900 C CA . LEU A 1 106 ? -6.326 -2.891 11.025 1.00 97.56 106 LEU A CA 1
ATOM 901 C C . LEU A 1 106 ? -6.443 -4.366 11.404 1.00 97.56 106 LEU A C 1
ATOM 903 O O . LEU A 1 106 ? -5.942 -4.787 12.447 1.00 97.56 106 LEU A O 1
ATOM 907 N N . GLU A 1 107 ? -7.085 -5.153 10.557 1.00 97.44 107 GLU A N 1
ATOM 908 C CA . GLU A 1 107 ? -7.181 -6.601 10.667 1.00 97.44 107 GLU A CA 1
ATOM 909 C C . GLU A 1 107 ? -6.531 -7.236 9.442 1.00 97.44 107 GLU A C 1
ATOM 911 O O . GLU A 1 107 ? -6.982 -7.043 8.315 1.00 97.44 107 GLU A O 1
ATOM 916 N N . TYR A 1 108 ? -5.477 -8.010 9.690 1.00 96.94 108 TYR A N 1
ATOM 917 C CA . TYR A 1 108 ? -4.960 -8.959 8.720 1.00 96.94 108 TYR A CA 1
ATOM 918 C C . TYR A 1 108 ? -5.776 -10.241 8.817 1.00 96.94 108 TYR A C 1
ATOM 920 O O . TYR A 1 108 ? -5.905 -10.816 9.906 1.00 96.94 108 TYR A O 1
ATOM 928 N N . LYS A 1 109 ? -6.288 -10.700 7.678 1.00 96.88 109 LYS A N 1
ATOM 929 C CA . LYS A 1 109 ? -7.044 -11.943 7.588 1.00 96.88 109 LYS A CA 1
ATOM 930 C C . LYS A 1 109 ? -6.624 -12.740 6.369 1.00 96.88 109 LYS A C 1
ATOM 932 O O . LYS A 1 109 ? -6.561 -12.199 5.269 1.00 96.88 109 LYS A O 1
ATOM 937 N N . LYS A 1 110 ? -6.379 -14.030 6.563 1.00 95.94 110 LYS A N 1
ATOM 938 C CA . LYS A 1 110 ? -6.044 -14.940 5.465 1.00 95.94 110 LYS A CA 1
ATOM 939 C C . LYS A 1 110 ? -7.257 -15.228 4.589 1.00 95.94 110 LYS A C 1
ATOM 941 O O . LYS A 1 110 ? -8.352 -15.463 5.107 1.00 95.94 110 LYS A O 1
ATOM 946 N N . GLY A 1 111 ? -7.039 -15.243 3.281 1.00 94.00 111 GLY A N 1
ATOM 947 C CA . GLY A 1 111 ? -7.936 -15.874 2.327 1.00 94.00 111 GLY A CA 1
ATOM 948 C C . GLY A 1 111 ? -7.699 -17.389 2.240 1.00 94.00 111 GLY A C 1
ATOM 949 O O . GLY A 1 111 ? -6.770 -17.914 2.872 1.00 94.00 111 GLY A O 1
ATOM 950 N N . PRO A 1 112 ? -8.575 -18.117 1.528 1.00 88.88 112 PRO A N 1
ATOM 951 C CA . PRO A 1 112 ? -8.460 -19.562 1.327 1.00 88.88 112 PRO A CA 1
ATOM 952 C C . PRO A 1 112 ? -7.135 -20.004 0.693 1.00 88.88 112 PRO A C 1
ATOM 954 O O . PRO A 1 112 ? -6.608 -21.039 1.100 1.00 88.88 112 PRO A O 1
ATOM 957 N N . ASP A 1 113 ? -6.585 -19.220 -0.235 1.00 89.19 113 ASP A N 1
ATOM 958 C CA . ASP A 1 113 ? -5.423 -19.596 -1.049 1.00 89.19 113 ASP A CA 1
ATOM 959 C C . ASP A 1 113 ? -4.182 -18.744 -0.732 1.00 89.19 113 ASP A C 1
ATOM 961 O O . ASP A 1 113 ? -3.306 -18.530 -1.574 1.00 89.19 113 ASP A O 1
ATOM 965 N N . VAL A 1 114 ? -4.088 -18.256 0.511 1.00 91.75 114 VAL A N 1
ATOM 966 C CA . VAL A 1 114 ? -2.952 -17.448 0.959 1.00 91.75 114 VAL A CA 1
ATOM 967 C C . VAL A 1 114 ? -1.636 -18.227 0.830 1.00 91.75 114 VAL A C 1
ATOM 969 O O . VAL A 1 114 ? -1.464 -19.337 1.344 1.00 91.75 114 VAL A O 1
ATOM 972 N N . GLY A 1 115 ? -0.664 -17.621 0.162 1.00 88.62 115 GLY A N 1
ATOM 973 C CA . GLY A 1 115 ? 0.633 -18.213 -0.128 1.00 88.62 115 GLY A CA 1
ATOM 974 C C . GLY A 1 115 ? 1.461 -18.493 1.125 1.00 88.62 115 GLY A C 1
ATOM 975 O O . GLY A 1 115 ? 1.213 -17.970 2.211 1.00 88.62 115 GLY A O 1
ATOM 976 N N . ILE A 1 116 ? 2.507 -19.311 0.976 1.00 87.44 116 ILE A N 1
ATOM 977 C CA . ILE A 1 116 ? 3.294 -19.871 2.093 1.00 87.44 116 ILE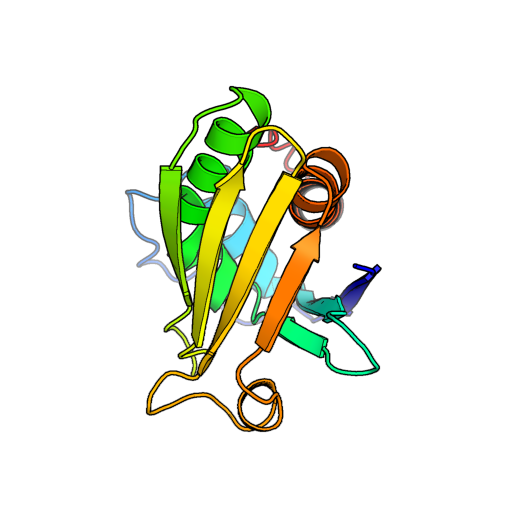 A CA 1
ATOM 978 C C . ILE A 1 116 ? 3.882 -18.797 3.026 1.00 87.44 116 ILE A C 1
ATOM 980 O O . ILE A 1 116 ? 4.017 -19.043 4.229 1.00 87.44 116 ILE A O 1
ATOM 984 N N . TYR A 1 117 ? 4.261 -17.632 2.496 1.00 87.94 117 TYR A N 1
ATOM 985 C CA . TYR A 1 117 ? 4.815 -16.535 3.294 1.00 87.94 117 TYR A CA 1
ATOM 986 C C . TYR A 1 117 ? 3.761 -15.953 4.238 1.00 87.94 117 TYR A C 1
ATOM 988 O O . TYR A 1 117 ? 3.925 -15.998 5.459 1.00 87.94 117 TYR A O 1
ATOM 996 N N . ASN A 1 118 ? 2.648 -15.493 3.671 1.00 92.94 118 ASN A N 1
ATOM 997 C CA . ASN A 1 118 ? 1.585 -14.825 4.411 1.00 92.94 118 ASN A CA 1
ATOM 998 C C . ASN A 1 118 ? 0.718 -15.820 5.210 1.00 92.94 118 ASN A C 1
ATOM 1000 O O . ASN A 1 118 ? 0.293 -15.518 6.320 1.00 92.94 118 ASN A O 1
ATOM 1004 N N . GLY A 1 119 ? 0.567 -17.067 4.756 1.00 92.00 119 GLY A N 1
ATOM 1005 C CA . GLY A 1 119 ? -0.235 -18.098 5.427 1.00 92.00 119 GLY A CA 1
ATOM 1006 C C . GLY A 1 119 ? 0.246 -18.503 6.825 1.00 92.00 119 GLY A C 1
ATOM 1007 O O . GLY A 1 119 ? -0.535 -19.024 7.630 1.00 92.00 119 GLY A O 1
ATOM 1008 N N . LYS A 1 120 ? 1.513 -18.217 7.152 1.00 92.06 120 LYS A N 1
ATOM 1009 C CA . LYS A 1 120 ? 2.098 -18.424 8.490 1.00 92.06 120 LYS A CA 1
ATOM 1010 C C . LYS A 1 120 ? 1.660 -17.371 9.505 1.00 92.06 120 LYS A C 1
ATOM 1012 O O . LYS A 1 120 ? 1.819 -17.581 10.707 1.00 92.06 120 LYS A O 1
ATOM 1017 N N . ILE A 1 121 ? 1.128 -16.246 9.041 1.00 94.19 121 ILE A N 1
ATOM 1018 C CA . ILE A 1 121 ? 0.649 -15.166 9.893 1.00 94.19 121 ILE A CA 1
ATOM 1019 C C . ILE A 1 121 ? -0.729 -15.585 10.438 1.00 94.19 121 ILE A C 1
ATOM 1021 O O . ILE A 1 121 ? -1.595 -16.028 9.677 1.00 94.19 121 ILE A O 1
ATOM 1025 N N . PRO A 1 122 ? -0.965 -15.545 11.759 1.00 94.75 122 PRO A N 1
ATOM 1026 C CA . PRO A 1 122 ? -2.302 -15.760 12.293 1.00 94.75 122 PRO A CA 1
ATOM 1027 C C . PRO A 1 122 ? -3.188 -14.557 11.962 1.00 94.75 122 PRO A C 1
ATOM 1029 O O . PRO A 1 122 ? -2.702 -13.426 11.921 1.00 94.75 122 PRO A O 1
ATOM 1032 N N . ASP A 1 123 ? -4.489 -14.790 11.794 1.00 96.06 123 ASP A N 1
ATOM 1033 C CA . ASP A 1 123 ? -5.453 -13.693 11.712 1.00 96.06 123 ASP A CA 1
ATOM 1034 C C . ASP A 1 123 ? -5.293 -12.810 12.953 1.00 96.06 123 ASP A C 1
ATOM 1036 O O . ASP A 1 123 ? -5.240 -13.302 14.089 1.00 96.06 123 ASP A O 1
ATOM 1040 N N . MET A 1 124 ? -5.147 -11.505 12.744 1.00 95.50 124 MET A N 1
ATOM 1041 C CA . MET A 1 124 ? -4.818 -10.597 13.832 1.00 95.50 124 MET A CA 1
ATOM 1042 C C . MET A 1 124 ? -5.373 -9.206 13.611 1.00 95.50 124 MET A C 1
ATOM 1044 O O . MET A 1 124 ? -5.430 -8.703 12.494 1.00 95.50 124 MET A O 1
ATOM 1048 N N . LYS A 1 125 ? -5.697 -8.558 14.729 1.00 96.12 125 LYS A N 1
ATOM 1049 C CA . LYS A 1 125 ? -6.085 -7.154 14.782 1.00 96.12 125 LYS A CA 1
ATOM 1050 C C . LYS A 1 125 ? -5.029 -6.343 15.508 1.00 96.12 125 LYS A C 1
ATOM 1052 O O . LYS A 1 125 ? -4.487 -6.777 16.529 1.00 96.12 125 LYS A O 1
ATOM 1057 N N . LEU A 1 126 ? -4.778 -5.145 15.012 1.00 95.31 126 LEU A N 1
ATOM 1058 C CA . LEU A 1 126 ? -3.915 -4.162 15.636 1.00 95.31 126 LEU A CA 1
ATOM 1059 C C . LEU A 1 126 ? -4.547 -2.779 15.531 1.00 95.31 126 LEU A C 1
ATOM 1061 O O . LEU A 1 126 ? -5.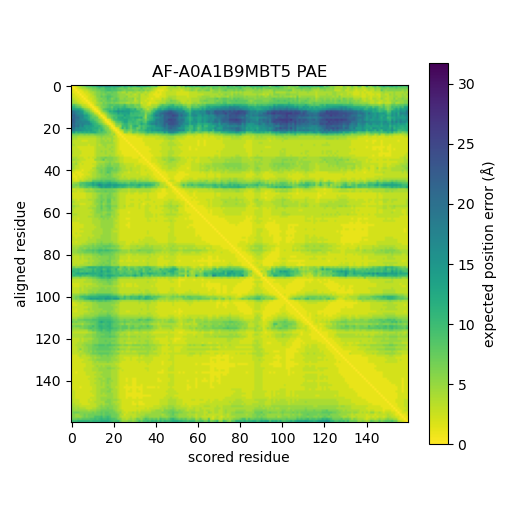242 -2.456 14.574 1.00 95.31 126 LEU A O 1
ATOM 1065 N N . PHE A 1 127 ? -4.296 -1.961 16.545 1.00 96.12 127 PHE A N 1
ATOM 1066 C CA . PHE A 1 127 ? -4.676 -0.560 16.531 1.00 96.12 127 PHE A CA 1
ATOM 1067 C C . PHE A 1 127 ? -3.427 0.272 16.276 1.00 96.12 127 PHE A C 1
ATOM 1069 O O . PHE A 1 127 ? -2.444 0.149 17.007 1.00 96.12 127 PHE A O 1
ATOM 1076 N N . ILE A 1 128 ? -3.476 1.095 15.240 1.00 95.44 128 ILE A N 1
ATOM 1077 C CA . ILE A 1 128 ? -2.360 1.913 14.761 1.00 95.44 128 ILE A CA 1
ATOM 1078 C C . ILE A 1 128 ? -2.806 3.364 14.658 1.00 95.44 128 ILE A C 1
ATOM 1080 O O . ILE A 1 128 ? -3.991 3.668 14.484 1.00 95.44 128 ILE A O 1
ATOM 1084 N N . SER A 1 129 ? -1.861 4.290 14.791 1.00 97.00 129 SER A N 1
ATOM 1085 C CA . SER A 1 129 ? -2.203 5.704 14.634 1.00 97.00 129 SER A CA 1
ATOM 1086 C C . SER A 1 129 ? -2.539 6.019 13.170 1.00 97.00 129 SER A C 1
ATOM 1088 O O . SER A 1 129 ? -2.028 5.382 12.250 1.00 97.00 129 SER A O 1
ATOM 1090 N N . LYS A 1 130 ? -3.378 7.038 12.935 1.00 97.06 130 LYS A N 1
ATOM 1091 C CA . LYS A 1 130 ? -3.680 7.515 11.570 1.00 97.06 130 LYS A CA 1
ATOM 1092 C C . LYS A 1 130 ? -2.404 7.900 10.813 1.00 97.06 130 LYS A C 1
ATOM 1094 O O . LYS A 1 130 ? -2.259 7.567 9.643 1.00 97.06 130 LYS A O 1
ATOM 1099 N N . LEU A 1 131 ? -1.480 8.573 11.505 1.00 96.81 131 LEU A N 1
ATOM 1100 C CA . LEU A 1 131 ? -0.195 8.988 10.948 1.00 96.81 131 LEU A CA 1
ATOM 1101 C C . LEU A 1 131 ? 0.643 7.781 10.516 1.00 96.81 131 LEU A C 1
ATOM 1103 O O . LEU A 1 131 ? 1.134 7.754 9.397 1.00 96.81 131 LEU A O 1
ATOM 1107 N N . GLU A 1 132 ? 0.761 6.779 11.381 1.00 96.19 132 GLU A N 1
ATOM 1108 C CA . GLU A 1 132 ? 1.508 5.552 11.105 1.00 96.19 132 GLU A CA 1
ATOM 1109 C C . GLU A 1 132 ? 0.921 4.771 9.923 1.00 96.19 132 GLU A C 1
ATOM 1111 O O . GLU A 1 132 ? 1.672 4.321 9.063 1.00 96.19 132 GLU A O 1
ATOM 1116 N N . TYR A 1 133 ? -0.410 4.661 9.829 1.00 96.50 133 TYR A N 1
ATOM 1117 C CA . TYR A 1 133 ? -1.065 4.031 8.678 1.00 96.50 133 TYR A CA 1
ATOM 1118 C C . TYR A 1 133 ? -0.731 4.749 7.363 1.00 96.50 133 TYR A C 1
ATOM 1120 O O . TYR A 1 133 ? -0.355 4.105 6.387 1.00 96.50 133 TYR A O 1
ATOM 1128 N N . ILE A 1 134 ? -0.828 6.085 7.345 1.00 96.75 134 ILE A N 1
ATOM 1129 C CA . ILE A 1 134 ? -0.479 6.897 6.169 1.00 96.75 134 ILE A CA 1
ATOM 1130 C C . ILE A 1 134 ? 1.000 6.713 5.814 1.00 96.75 134 ILE A C 1
ATOM 1132 O O . ILE A 1 134 ? 1.328 6.520 4.647 1.00 96.75 134 ILE A O 1
ATOM 1136 N N . GLN A 1 135 ? 1.887 6.760 6.810 1.00 96.12 135 GLN A N 1
ATOM 1137 C CA . GLN A 1 135 ? 3.331 6.663 6.608 1.00 96.12 135 GLN A CA 1
ATOM 1138 C C . GLN A 1 135 ? 3.747 5.333 5.984 1.00 96.12 135 GLN A C 1
ATOM 1140 O O . GLN A 1 135 ? 4.608 5.341 5.115 1.00 96.12 135 GLN A O 1
ATOM 1145 N N . VAL A 1 136 ? 3.134 4.213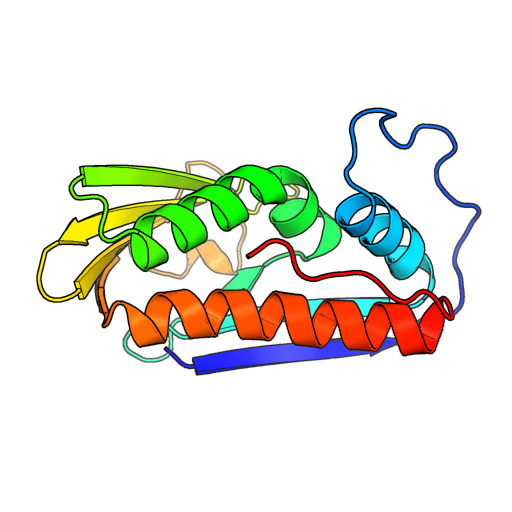 6.377 1.00 95.38 136 VAL A N 1
ATOM 1146 C CA . VAL A 1 136 ? 3.460 2.903 5.794 1.00 95.38 136 VAL A CA 1
ATOM 1147 C C . VAL A 1 136 ? 3.249 2.891 4.282 1.00 95.38 136 VAL A C 1
ATOM 1149 O O . VAL A 1 136 ? 4.150 2.497 3.542 1.00 95.38 136 VAL A O 1
ATOM 1152 N N . TRP A 1 137 ? 2.100 3.380 3.817 1.00 96.56 137 TRP A N 1
ATOM 1153 C CA . TRP A 1 137 ? 1.819 3.446 2.388 1.00 96.56 137 TRP A CA 1
ATOM 1154 C C . TRP A 1 137 ? 2.654 4.523 1.698 1.00 96.56 137 TRP A C 1
ATOM 1156 O O . TRP A 1 137 ? 3.281 4.249 0.683 1.00 96.56 137 TRP A O 1
ATOM 1166 N N . GLU A 1 138 ? 2.745 5.733 2.253 1.00 95.75 138 GLU A N 1
ATOM 1167 C CA . GLU A 1 138 ? 3.550 6.790 1.635 1.00 95.75 138 GLU A CA 1
ATOM 1168 C C . GLU A 1 138 ? 5.024 6.405 1.479 1.00 95.75 138 GLU A C 1
ATOM 1170 O O . GLU A 1 138 ? 5.632 6.796 0.486 1.00 95.75 138 GLU A O 1
ATOM 1175 N N . THR A 1 139 ? 5.597 5.654 2.424 1.00 95.44 139 THR A N 1
ATOM 1176 C CA . THR A 1 139 ? 6.965 5.136 2.306 1.00 95.44 139 THR A CA 1
ATOM 1177 C C . THR A 1 139 ? 7.088 4.211 1.102 1.00 95.44 139 THR A C 1
ATOM 1179 O O . THR A 1 139 ? 7.939 4.463 0.258 1.00 95.44 139 THR A O 1
ATOM 1182 N N . LEU A 1 140 ? 6.200 3.222 0.947 1.00 95.50 140 LEU A N 1
ATOM 1183 C CA . LEU A 1 140 ? 6.207 2.334 -0.221 1.00 95.50 140 LEU A CA 1
ATOM 1184 C C . LEU A 1 140 ? 6.173 3.117 -1.543 1.00 95.50 140 LEU A C 1
ATOM 1186 O O . LEU A 1 140 ? 7.016 2.910 -2.412 1.00 95.50 140 LEU A O 1
ATOM 1190 N N . PHE A 1 141 ? 5.223 4.043 -1.697 1.00 96.00 141 PHE A N 1
ATOM 1191 C CA . PHE A 1 141 ? 5.088 4.792 -2.950 1.00 96.00 141 PHE A CA 1
ATOM 1192 C C . PHE A 1 141 ? 6.269 5.741 -3.204 1.00 96.00 141 PHE A C 1
ATOM 1194 O O . PHE A 1 141 ? 6.618 5.966 -4.361 1.00 96.00 141 PHE A O 1
ATOM 1201 N N . LYS A 1 142 ? 6.908 6.281 -2.157 1.00 95.62 142 LYS A N 1
ATOM 1202 C CA . LYS A 1 142 ? 8.133 7.094 -2.283 1.00 95.62 142 LYS A CA 1
ATOM 1203 C C . LYS A 1 142 ? 9.328 6.257 -2.734 1.00 95.62 142 LYS A C 1
ATOM 1205 O O . LYS A 1 142 ? 10.043 6.686 -3.638 1.00 95.62 142 LYS A O 1
ATOM 1210 N N . GLU A 1 143 ? 9.522 5.079 -2.145 1.00 95.44 143 GLU A N 1
ATOM 1211 C CA . GLU A 1 143 ? 10.596 4.154 -2.529 1.00 95.44 143 GLU A CA 1
ATOM 1212 C C . GLU A 1 143 ? 10.417 3.694 -3.984 1.00 95.44 143 GLU A C 1
ATOM 1214 O O . GLU A 1 143 ? 11.335 3.812 -4.795 1.00 95.44 143 GLU A O 1
ATOM 1219 N N . LEU A 1 144 ? 9.197 3.296 -4.367 1.00 95.62 144 LEU A N 1
ATOM 1220 C CA . LEU A 1 144 ? 8.877 2.940 -5.752 1.00 95.62 144 LEU A CA 1
ATOM 1221 C C . LEU A 1 144 ? 9.065 4.115 -6.714 1.00 95.62 144 LEU A C 1
ATOM 1223 O O . LEU A 1 144 ? 9.657 3.941 -7.774 1.00 95.62 144 LEU A O 1
ATOM 1227 N N . SER A 1 145 ? 8.614 5.320 -6.352 1.00 95.69 145 SER A N 1
ATOM 1228 C CA . SER A 1 145 ? 8.809 6.512 -7.184 1.00 95.69 145 SER A CA 1
ATOM 1229 C C . SER A 1 145 ? 10.289 6.836 -7.388 1.00 95.69 145 SER A C 1
ATOM 1231 O O . SER A 1 145 ? 10.668 7.256 -8.479 1.00 95.69 145 SER A O 1
ATOM 1233 N N . THR A 1 146 ? 11.118 6.646 -6.360 1.00 95.31 146 THR A N 1
ATOM 1234 C CA . THR A 1 146 ? 12.571 6.847 -6.452 1.00 95.31 146 THR A CA 1
ATOM 1235 C C . THR A 1 146 ? 13.182 5.822 -7.400 1.00 95.31 146 THR A C 1
ATOM 1237 O O . THR A 1 146 ? 13.910 6.182 -8.320 1.00 95.31 146 THR A O 1
ATOM 1240 N N . LEU A 1 147 ? 12.807 4.551 -7.247 1.00 95.19 147 LEU A N 1
ATOM 1241 C CA . LEU A 1 147 ? 13.294 3.464 -8.089 1.00 95.19 147 LEU A CA 1
ATOM 1242 C C . LEU A 1 147 ? 12.864 3.621 -9.564 1.00 95.19 147 LEU A C 1
ATOM 1244 O O . LEU A 1 147 ? 13.656 3.372 -10.475 1.00 95.19 147 LEU A O 1
ATOM 1248 N N . ILE A 1 148 ? 11.639 4.096 -9.806 1.00 95.25 148 ILE A N 1
ATOM 1249 C CA . ILE A 1 148 ? 11.133 4.473 -11.135 1.00 95.25 148 ILE A CA 1
ATOM 1250 C C . ILE A 1 148 ? 11.978 5.601 -11.737 1.00 95.25 148 ILE A C 1
ATOM 1252 O O . ILE A 1 148 ? 12.388 5.506 -12.895 1.00 95.25 148 ILE A O 1
ATOM 1256 N N . GLU A 1 149 ? 12.269 6.659 -10.976 1.00 96.00 149 GLU A N 1
ATOM 1257 C CA . GLU A 1 149 ? 13.094 7.767 -11.466 1.00 96.00 149 GLU A CA 1
ATOM 1258 C C . GLU A 1 149 ? 14.512 7.290 -11.808 1.00 96.00 149 GLU A C 1
ATOM 1260 O O . GLU A 1 149 ? 15.021 7.601 -12.884 1.00 96.00 149 GLU A O 1
ATOM 1265 N N . GLU A 1 150 ? 15.120 6.465 -10.957 1.00 94.75 150 GLU A N 1
ATOM 1266 C CA . GLU A 1 150 ? 16.473 5.942 -11.161 1.00 94.75 150 GLU A CA 1
ATOM 1267 C C . GLU A 1 150 ? 16.598 5.014 -12.378 1.00 94.75 150 GLU A C 1
ATOM 1269 O O . GLU A 1 150 ? 17.614 5.052 -13.076 1.00 94.7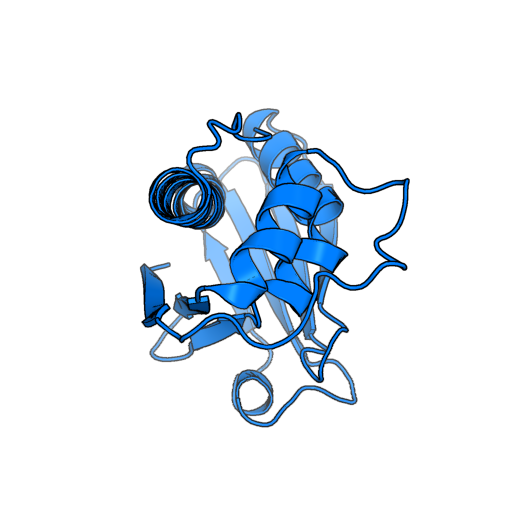5 150 GLU A O 1
ATOM 1274 N N . LYS A 1 151 ? 15.599 4.158 -12.633 1.00 93.56 151 LYS A N 1
ATOM 1275 C CA . LYS A 1 151 ? 15.669 3.146 -13.705 1.00 93.56 151 LYS A CA 1
ATOM 1276 C C . LYS A 1 151 ? 15.056 3.586 -15.018 1.00 93.56 151 LYS A C 1
ATOM 1278 O O . LYS A 1 151 ? 15.562 3.207 -16.072 1.00 93.56 151 LYS A O 1
ATOM 1283 N N . LEU A 1 152 ? 13.992 4.376 -14.961 1.00 93.12 152 LEU A N 1
ATOM 1284 C CA . LEU A 1 152 ? 13.216 4.767 -16.135 1.00 93.12 152 LEU A CA 1
ATOM 1285 C C . LEU A 1 152 ? 13.420 6.241 -16.501 1.00 93.12 152 LEU A C 1
ATOM 1287 O O . LEU A 1 152 ? 12.959 6.667 -17.557 1.00 93.12 152 LEU A O 1
ATOM 1291 N N . ASN A 1 153 ? 14.103 7.028 -15.655 1.00 94.50 153 ASN A N 1
ATOM 1292 C CA . ASN A 1 153 ? 14.239 8.481 -15.808 1.00 94.50 153 ASN A CA 1
ATOM 1293 C C . ASN A 1 153 ? 12.868 9.179 -15.929 1.00 94.50 153 ASN A C 1
ATOM 1295 O O . ASN A 1 153 ? 12.692 10.145 -16.677 1.00 94.50 153 ASN A O 1
ATOM 1299 N N . LYS A 1 154 ? 11.872 8.655 -15.201 1.00 94.00 154 LYS A N 1
ATOM 1300 C CA . LYS A 1 154 ? 10.498 9.163 -15.159 1.00 94.00 154 LYS A CA 1
ATOM 1301 C C . LYS A 1 154 ? 10.205 9.751 -13.786 1.00 94.00 154 LYS A C 1
ATOM 1303 O O . LYS A 1 154 ? 10.350 9.080 -12.773 1.00 94.00 154 LYS A O 1
ATOM 1308 N N . LYS A 1 155 ? 9.733 10.997 -13.758 1.00 93.62 155 LYS A N 1
ATOM 1309 C CA . LYS A 1 155 ? 9.221 11.632 -12.539 1.00 93.62 155 LYS A CA 1
ATOM 1310 C C . LYS A 1 155 ? 7.722 11.414 -12.451 1.00 93.62 155 LYS A C 1
ATOM 1312 O O . LYS A 1 155 ? 6.982 11.928 -13.288 1.00 93.62 155 LYS A O 1
ATOM 1317 N N . ILE A 1 156 ? 7.289 10.673 -11.439 1.00 89.88 156 ILE A N 1
ATOM 1318 C CA . ILE A 1 156 ? 5.880 10.363 -11.207 1.00 89.88 156 ILE A CA 1
ATOM 1319 C C . ILE A 1 156 ? 5.420 11.045 -9.919 1.00 89.88 156 ILE A C 1
ATOM 1321 O O . ILE A 1 156 ? 6.122 11.052 -8.912 1.00 89.88 156 ILE A O 1
ATOM 1325 N N . ASN A 1 157 ? 4.227 11.636 -9.948 1.00 89.94 157 ASN A N 1
ATOM 1326 C CA . ASN A 1 157 ? 3.627 12.225 -8.756 1.00 89.94 157 ASN A CA 1
ATOM 1327 C C . ASN A 1 157 ? 3.023 11.136 -7.864 1.00 89.94 157 ASN A C 1
ATOM 1329 O O . ASN A 1 157 ? 2.386 10.202 -8.352 1.00 89.94 157 ASN A O 1
ATOM 1333 N N . LEU A 1 158 ? 3.164 11.301 -6.549 1.00 90.00 158 LEU A N 1
ATOM 1334 C CA . LEU A 1 158 ? 2.512 10.421 -5.584 1.00 90.00 158 LEU A CA 1
ATOM 1335 C C . LEU A 1 158 ? 0.985 10.623 -5.604 1.00 90.00 158 LEU A C 1
ATOM 1337 O O . LEU A 1 158 ? 0.518 11.745 -5.812 1.00 90.00 158 LEU A O 1
ATOM 1341 N N . PRO A 1 159 ? 0.192 9.571 -5.346 1.00 84.62 159 PRO A N 1
ATOM 1342 C CA . PRO A 1 159 ? -1.260 9.614 -5.536 1.00 84.62 159 PRO A CA 1
ATOM 1343 C C . PRO A 1 159 ? -2.088 10.149 -4.353 1.00 84.62 159 PRO A C 1
ATOM 1345 O O . PRO A 1 159 ? -3.323 10.062 -4.393 1.00 84.62 159 PRO A O 1
ATOM 1348 N N . PHE A 1 160 ? -1.445 10.679 -3.305 1.00 84.50 160 PHE A N 1
ATOM 1349 C CA . PHE A 1 160 ? -2.057 11.000 -2.003 1.00 84.50 160 PHE A CA 1
ATOM 1350 C C . PHE A 1 160 ? -2.027 12.473 -1.609 1.00 84.50 160 PHE A C 1
ATOM 1352 O O . PHE A 1 160 ? -1.208 13.235 -2.157 1.00 84.50 160 PHE A O 1
#

Radius of gyration: 15.73 Å; Cα contacts (8 Å, |Δi|>4): 277; chains: 1; bounding box: 35×33×43 Å

Nearest PDB structures (foldseek):
  8cht-assembly1_A  TM=5.378E-01  e=6.621E-02  Homo sapiens
  8chv-assembly1_A  TM=5.771E-01  e=1.816E-01  Homo sapiens
  8chv-assembly1_C  TM=4.939E-01  e=1.078E+00  Homo sapiens
  8chv-assembly1_D  TM=5.099E-01  e=2.197E+00  Homo sapiens

Foldseek 3Di:
DDKDKDKDFDAFDDDQPPPPDPPFDPLLVLQSVLVRTIFMKMWDQDPDRQIQIDRCNQQCSVQVVVLLVVLVCLVVQPFAKDWGARDGPQQGWIWIWGRDPFFIWTWIGHDPRHDPRNVPDPTDIDTDHSVVSNCNSVVVSVVSQVSSCVPVVDHDDDSD

Secondary structure (DSSP, 8-state):
-EEEEEEEE-PPPSPPPTT--TT--HHHHHHHHHTTTEEEEEEEE-STT-EEEEEIIIIIHHTHHHHHHHHHHHHTT--EEEEEEE-GGG--EEEEEEEETTEEEEEEEE-TT--HHHHTSPPEEEEE-HHHHHHHHHHHHHHHHHHHHHHH--------

Solvent-accessible surface area (backbone atoms only — not comparable to full-atom values): 9096 Å² total; per-residue (Å²): 121,53,76,48,80,46,78,44,76,48,75,73,59,83,74,81,72,87,79,64,66,89,83,55,50,78,60,46,51,46,51,61,62,38,56,33,46,35,56,51,41,39,33,44,31,55,82,83,88,42,54,46,71,40,55,42,77,43,34,48,52,72,36,38,66,49,54,46,50,52,45,48,36,57,78,66,64,48,76,51,73,54,68,43,71,33,62,44,95,38,46,20,29,32,45,38,38,33,35,49,97,87,22,30,43,40,29,46,38,77,41,97,61,33,29,81,73,50,56,73,51,71,73,42,76,48,78,44,45,55,65,58,59,44,46,56,54,51,49,52,56,49,55,51,42,49,53,32,30,74,74,68,74,42,91,66,79,79,91,116

pLDDT: mean 90.7, std 8.6, range [56.16, 98.31]

Mean predicted aligned error: 4.57 Å